Protein AF-I4YBF2-F1 (afdb_monomer_lite)

Secondary structure (DSSP, 8-state):
-------------S-TT--TTTS-TTSHHHHHHHHTT--TTS-SSTTS-S-SSPPPPPP--SSSPTT--GGGSS--THHHHHHHHHHHHHHHS--S---------------------

pLDDT: mean 74.48, std 17.68, range [35.38, 94.19]

InterPro domains:
  IPR000467 G-patch domain [PF01585] (25-69)
  IPR000467 G-patch domain [PS50174] (25-71)
  IPR000467 G-patch domain [SM00443] (23-69)
  IPR050656 PIN2/TERF1-interacting telomerase inhibitor [PTHR23149] (17-92)

Organism: Wallemia mellicola (strain ATCC MYA-4683 / CBS 633.66) (NCBI:txid671144)

Foldseek 3Di:
DDPDDDDDDDDADPCNPPCCVVPDCVDPVNVVCVVVVDDLVFADDPVSPHDSDDDDDDDDPDPDDPPDDPVCPPVCPVPVVVVVVVVVVVVVPDDDDDPDDDDDDPDPDDDDDDDDD

Structure (mmCIF, N/CA/C/O backbone):
data_AF-I4YBF2-F1
#
_entry.id   AF-I4YBF2-F1
#
loop_
_atom_site.group_PDB
_atom_site.id
_atom_site.type_symbol
_atom_site.label_atom_id
_atom_site.label_alt_id
_atom_site.label_comp_id
_atom_site.label_asym_id
_atom_site.label_entity_id
_atom_site.label_seq_id
_atom_site.pdbx_PDB_ins_code
_atom_site.Cartn_x
_atom_site.Cartn_y
_atom_site.Cartn_z
_atom_site.occupancy
_atom_site.B_iso_or_equiv
_atom_site.auth_seq_id
_atom_site.auth_comp_id
_atom_site.auth_asym_id
_atom_site.auth_atom_id
_atom_site.pdbx_PDB_model_num
ATOM 1 N N . MET A 1 1 ? 23.048 -47.745 -2.837 1.00 57.50 1 MET A N 1
ATOM 2 C CA . MET A 1 1 ? 23.604 -46.422 -2.470 1.00 57.50 1 MET A CA 1
ATOM 3 C C . MET A 1 1 ? 22.448 -45.439 -2.382 1.00 57.50 1 MET A C 1
ATOM 5 O O . MET A 1 1 ? 21.794 -45.210 -3.387 1.00 57.50 1 MET A O 1
ATOM 9 N N . GLY A 1 2 ? 22.100 -44.978 -1.178 1.00 66.44 2 GLY A N 1
ATOM 10 C CA . GLY A 1 2 ? 20.912 -44.145 -0.952 1.00 66.44 2 GLY A CA 1
ATOM 11 C C . GLY A 1 2 ? 21.161 -42.674 -1.291 1.00 66.44 2 GLY A C 1
ATOM 12 O O . GLY A 1 2 ? 22.088 -42.075 -0.759 1.00 66.44 2 GLY A O 1
ATOM 13 N N . LEU A 1 3 ? 20.311 -42.090 -2.138 1.00 70.50 3 LEU A N 1
ATOM 14 C CA . LEU A 1 3 ? 20.345 -40.689 -2.596 1.00 70.50 3 LEU A CA 1
ATOM 15 C C . LEU A 1 3 ? 19.815 -39.682 -1.547 1.00 70.50 3 LEU A C 1
ATOM 17 O O . LEU A 1 3 ? 19.239 -38.652 -1.888 1.00 70.50 3 LEU A O 1
ATOM 21 N N . GLY A 1 4 ? 19.958 -39.980 -0.256 1.00 73.44 4 GLY A N 1
ATOM 22 C CA . GLY A 1 4 ? 19.509 -39.100 0.822 1.00 73.44 4 GLY A CA 1
ATOM 23 C C . GLY A 1 4 ? 20.627 -38.157 1.254 1.00 73.44 4 GLY A C 1
ATOM 24 O O . GLY A 1 4 ? 21.485 -38.556 2.038 1.00 73.44 4 GLY A O 1
ATOM 25 N N . GLY A 1 5 ? 20.629 -36.920 0.754 1.00 78.69 5 GLY A N 1
ATOM 26 C CA . GLY A 1 5 ? 21.558 -35.875 1.201 1.00 78.69 5 GLY A CA 1
ATOM 27 C C . GLY A 1 5 ? 21.454 -35.578 2.707 1.00 78.69 5 GLY A C 1
ATOM 28 O O . GLY A 1 5 ? 20.456 -35.898 3.360 1.00 78.69 5 GLY A O 1
ATOM 29 N N . ARG A 1 6 ? 22.499 -34.960 3.278 1.00 77.88 6 ARG A N 1
ATOM 30 C CA . ARG A 1 6 ? 22.541 -34.598 4.707 1.00 77.88 6 ARG A CA 1
ATOM 31 C C . ARG A 1 6 ? 21.415 -33.611 5.032 1.00 77.88 6 ARG A C 1
ATOM 33 O O . ARG A 1 6 ? 21.280 -32.578 4.387 1.00 77.88 6 ARG A O 1
ATOM 40 N N . ARG A 1 7 ? 20.613 -33.924 6.053 1.00 78.12 7 ARG A N 1
ATOM 41 C CA . ARG A 1 7 ? 19.572 -33.024 6.568 1.00 78.12 7 ARG A CA 1
ATOM 42 C C . ARG A 1 7 ? 20.232 -31.914 7.383 1.00 78.12 7 ARG A C 1
ATOM 44 O O . ARG A 1 7 ? 20.661 -32.162 8.508 1.00 78.12 7 ARG A O 1
ATOM 51 N N . GLU A 1 8 ? 20.296 -30.706 6.838 1.00 81.06 8 GLU A N 1
ATOM 52 C CA . GLU A 1 8 ? 20.722 -29.527 7.592 1.00 81.06 8 GLU A CA 1
ATOM 53 C C . GLU A 1 8 ? 19.538 -28.902 8.331 1.00 81.06 8 GLU A C 1
ATOM 55 O O . GLU A 1 8 ? 18.496 -28.597 7.749 1.00 81.06 8 GLU A O 1
ATOM 60 N N . LYS A 1 9 ? 19.692 -28.716 9.643 1.00 80.75 9 LYS A N 1
ATOM 61 C CA . LYS A 1 9 ? 18.703 -28.020 10.466 1.00 80.75 9 LYS A CA 1
ATOM 62 C C . LYS A 1 9 ? 18.988 -26.524 10.395 1.00 80.75 9 LYS A C 1
ATOM 64 O O . LYS A 1 9 ? 19.929 -26.046 11.021 1.00 80.75 9 LYS A O 1
ATOM 69 N N . GLN A 1 10 ? 18.171 -25.785 9.654 1.00 81.56 10 GLN A N 1
ATOM 70 C CA . GLN A 1 10 ? 18.234 -24.326 9.652 1.00 81.56 10 GLN A CA 1
ATOM 71 C C . GLN A 1 10 ? 17.490 -23.785 10.876 1.00 81.56 10 GLN A C 1
ATOM 73 O O . GLN A 1 10 ? 16.305 -24.062 11.066 1.00 81.56 10 GLN A O 1
ATOM 78 N N . LYS A 1 11 ? 18.182 -23.019 11.727 1.00 82.25 11 LYS A N 1
ATOM 79 C CA . LYS A 1 11 ? 17.547 -22.303 12.837 1.00 82.25 11 LYS A CA 1
ATOM 80 C C . LYS A 1 11 ? 16.965 -21.000 12.297 1.00 82.25 11 LYS A C 1
ATOM 82 O O . LYS A 1 11 ? 17.701 -20.043 12.064 1.00 82.25 11 LYS A O 1
ATOM 87 N N . LEU A 1 12 ? 15.653 -20.972 12.083 1.00 83.44 12 LEU A N 1
ATOM 88 C CA . LEU A 1 12 ? 14.960 -19.725 11.779 1.00 83.44 12 LEU A CA 1
ATOM 89 C C . LEU A 1 12 ? 14.919 -18.847 13.039 1.00 83.44 12 LEU A C 1
ATOM 91 O O . LEU A 1 12 ? 14.792 -19.351 14.156 1.00 83.44 12 LEU A O 1
ATOM 95 N N . ARG A 1 13 ? 15.070 -17.533 12.853 1.00 81.38 13 ARG A N 1
ATOM 96 C CA . ARG A 1 13 ? 14.838 -16.544 13.916 1.00 81.38 13 ARG A CA 1
ATOM 97 C C . ARG A 1 13 ? 13.349 -16.520 14.278 1.00 81.38 13 ARG A C 1
ATOM 99 O O . ARG A 1 13 ? 12.527 -16.939 13.469 1.00 81.38 13 ARG A O 1
ATOM 106 N N . GLU A 1 14 ? 13.021 -16.009 15.464 1.00 83.81 14 GLU A N 1
ATOM 107 C CA . GLU A 1 14 ? 11.639 -15.917 15.975 1.00 83.81 14 GLU A CA 1
ATOM 108 C C . GLU A 1 14 ? 10.694 -15.182 15.015 1.00 83.81 14 GLU A C 1
ATOM 110 O O . GLU A 1 14 ? 9.535 -15.562 14.880 1.00 83.81 14 GLU A O 1
ATOM 115 N N . ASP A 1 15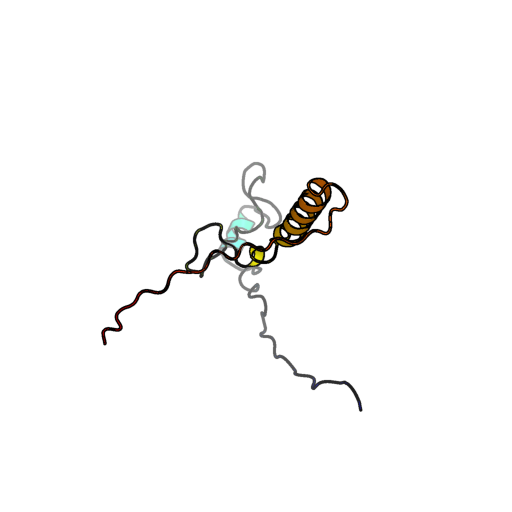 ? 11.211 -14.197 14.277 1.00 87.44 15 ASP A N 1
ATOM 116 C CA . ASP A 1 15 ? 10.486 -13.531 13.200 1.00 87.44 15 ASP A CA 1
ATOM 117 C C . ASP A 1 15 ? 11.270 -13.591 11.876 1.00 87.44 15 ASP A C 1
ATOM 119 O O . ASP A 1 15 ? 12.059 -12.694 11.561 1.00 87.44 15 ASP A O 1
ATOM 123 N N . PRO A 1 16 ? 11.079 -14.647 11.068 1.00 85.31 16 PRO A N 1
ATOM 124 C CA . PRO A 1 16 ? 11.803 -14.819 9.812 1.00 85.31 16 PRO A CA 1
ATOM 125 C C . PRO A 1 16 ? 11.341 -13.856 8.707 1.00 85.31 16 PRO A C 1
ATOM 127 O O . PRO A 1 16 ? 12.021 -13.733 7.691 1.00 85.31 16 PRO A O 1
ATOM 130 N N . ARG A 1 17 ? 10.190 -13.186 8.869 1.00 85.44 17 ARG A N 1
ATOM 131 C CA . ARG A 1 17 ? 9.635 -12.241 7.881 1.00 85.44 17 ARG A CA 1
ATOM 132 C C . ARG A 1 17 ? 9.650 -10.789 8.360 1.00 85.44 17 ARG A C 1
ATOM 134 O O . ARG A 1 17 ? 9.177 -9.927 7.623 1.00 85.44 17 ARG A O 1
ATOM 141 N N . ASN A 1 18 ? 10.183 -10.529 9.553 1.00 84.69 18 ASN A N 1
ATOM 142 C CA . ASN A 1 18 ? 10.185 -9.221 10.200 1.00 84.69 18 ASN A CA 1
ATOM 143 C C . ASN A 1 18 ? 8.797 -8.543 10.154 1.00 84.69 18 ASN A C 1
ATOM 145 O O . ASN A 1 18 ? 8.675 -7.412 9.683 1.00 84.69 18 ASN A O 1
ATOM 149 N N . ARG A 1 19 ? 7.735 -9.257 10.550 1.00 86.69 19 ARG A N 1
ATOM 150 C CA . ARG A 1 19 ? 6.349 -8.748 10.571 1.00 86.69 19 ARG A CA 1
ATOM 151 C C . ARG A 1 19 ? 5.860 -8.355 11.957 1.00 86.69 19 ARG A C 1
ATOM 153 O O . ARG A 1 19 ? 4.865 -7.648 12.045 1.00 86.69 19 ARG A O 1
ATOM 160 N N . GLN A 1 20 ? 6.561 -8.739 13.022 1.00 85.81 20 GLN A N 1
ATOM 161 C CA . GLN A 1 20 ? 6.154 -8.461 14.402 1.00 85.81 20 GLN A CA 1
ATOM 162 C C . GLN A 1 20 ? 5.917 -6.968 14.645 1.00 85.81 20 GLN A C 1
ATOM 164 O O . GLN A 1 20 ? 4.961 -6.595 15.308 1.00 85.81 20 GLN A O 1
ATOM 169 N N . TRP A 1 21 ? 6.739 -6.088 14.068 1.00 82.81 21 TRP A N 1
ATOM 170 C CA . TRP A 1 21 ? 6.528 -4.645 14.191 1.00 82.81 21 TRP A CA 1
ATOM 171 C C . TRP A 1 21 ? 5.376 -4.121 13.321 1.00 82.81 21 TRP A C 1
ATOM 173 O O . TRP A 1 21 ? 4.787 -3.105 13.674 1.00 82.81 21 TRP A O 1
ATOM 183 N N . ALA A 1 22 ? 5.075 -4.761 12.190 1.00 82.44 22 ALA A N 1
ATOM 184 C CA . ALA A 1 22 ? 4.043 -4.310 11.259 1.00 82.44 22 ALA A CA 1
ATOM 185 C C . ALA A 1 22 ? 2.640 -4.760 11.698 1.00 82.44 22 ALA A C 1
ATOM 187 O O . ALA A 1 22 ? 1.686 -4.005 11.544 1.00 82.44 22 ALA A O 1
ATOM 188 N N . ASP A 1 23 ? 2.539 -5.958 12.277 1.00 85.62 23 ASP A N 1
ATOM 189 C CA . ASP A 1 23 ? 1.279 -6.586 12.692 1.00 85.62 23 ASP A CA 1
ATOM 190 C C . ASP A 1 23 ? 0.904 -6.250 14.162 1.00 85.62 23 ASP A C 1
ATOM 192 O O . ASP A 1 23 ? -0.114 -6.709 14.679 1.00 85.62 23 ASP A O 1
ATOM 196 N N . ASP A 1 24 ? 1.718 -5.449 14.860 1.00 87.69 24 ASP A N 1
ATOM 197 C CA . ASP A 1 24 ? 1.516 -5.094 16.271 1.00 87.69 24 ASP A CA 1
ATOM 198 C C . ASP A 1 24 ? 0.439 -4.008 16.454 1.00 87.69 24 ASP A C 1
ATOM 200 O O . ASP A 1 24 ? 0.655 -2.815 16.215 1.00 87.69 24 ASP A O 1
ATOM 204 N N . THR A 1 25 ? -0.722 -4.438 16.952 1.00 87.44 25 THR A N 1
ATOM 205 C CA . THR A 1 25 ? -1.894 -3.603 17.258 1.00 87.44 25 THR A CA 1
ATOM 206 C C . THR A 1 25 ? -1.790 -2.864 18.598 1.00 87.44 25 THR A C 1
ATOM 208 O O . THR A 1 25 ? -2.622 -2.015 18.916 1.00 87.44 25 THR A O 1
ATOM 211 N N . ASN A 1 26 ? -0.765 -3.131 19.412 1.00 89.75 26 ASN A N 1
ATOM 212 C CA . ASN A 1 26 ? -0.603 -2.484 20.714 1.00 89.75 26 ASN A CA 1
ATOM 213 C C . ASN A 1 26 ? 0.113 -1.132 20.658 1.00 89.75 26 ASN A C 1
ATOM 215 O O . ASN A 1 26 ? 0.183 -0.442 21.685 1.00 89.75 26 ASN A O 1
ATOM 219 N N . LYS A 1 27 ? 0.603 -0.729 19.482 1.00 90.88 27 LYS A N 1
ATOM 220 C CA . LYS A 1 27 ? 1.290 0.549 19.276 1.00 90.88 27 LYS A CA 1
ATOM 221 C C . LYS A 1 27 ? 0.369 1.740 19.517 1.00 90.88 27 LYS A C 1
ATOM 223 O O . LYS A 1 27 ? -0.825 1.707 19.225 1.00 90.88 27 LYS A O 1
ATOM 228 N N . PHE A 1 28 ? 0.968 2.837 19.973 1.00 92.44 28 PHE A N 1
ATOM 229 C CA . PHE A 1 28 ? 0.274 4.099 20.228 1.00 92.44 28 PHE A CA 1
ATOM 230 C C . PHE A 1 28 ? -0.561 4.574 19.028 1.00 92.44 28 PHE A C 1
ATOM 232 O O . PHE A 1 28 ? -1.746 4.851 19.182 1.00 92.44 28 PHE A O 1
ATOM 239 N N . GLY A 1 29 ? 0.026 4.600 17.825 1.00 90.81 29 GLY A N 1
ATOM 240 C CA . GLY A 1 29 ? -0.674 5.050 16.618 1.00 90.81 29 GLY A CA 1
ATOM 241 C C . GLY A 1 29 ? -1.882 4.182 16.257 1.00 90.81 29 GLY A C 1
ATOM 242 O O . GLY A 1 29 ? -2.928 4.717 15.898 1.00 90.81 29 GLY A O 1
ATOM 243 N N . PHE A 1 30 ? -1.773 2.859 16.425 1.00 91.94 30 PHE A N 1
ATOM 244 C CA . PHE A 1 30 ? -2.888 1.940 16.190 1.00 91.94 30 PHE A CA 1
ATOM 245 C C . PHE A 1 30 ? -4.030 2.198 17.178 1.00 91.94 30 PHE A C 1
ATOM 247 O O . PHE A 1 30 ? -5.173 2.374 16.767 1.00 91.94 30 PHE A O 1
ATOM 254 N N . LYS A 1 31 ? -3.714 2.301 18.476 1.00 93.62 31 LYS A N 1
ATOM 255 C CA . LYS A 1 31 ? -4.699 2.588 19.531 1.00 93.62 31 LYS A CA 1
ATOM 256 C C . LYS A 1 31 ? -5.385 3.937 19.338 1.00 93.62 31 LYS A C 1
ATOM 258 O O . LYS A 1 31 ? -6.593 4.028 19.521 1.00 93.62 31 LYS A O 1
ATOM 263 N N . MET A 1 32 ? -4.629 4.959 18.945 1.00 94.19 32 MET A N 1
ATOM 264 C CA . MET A 1 32 ? -5.160 6.294 18.675 1.00 94.19 32 MET A CA 1
ATOM 265 C C . MET A 1 32 ? -6.099 6.306 17.465 1.00 94.19 32 MET A C 1
ATOM 267 O O . MET A 1 32 ? -7.140 6.945 17.508 1.00 94.19 32 MET A O 1
ATOM 271 N N . LEU A 1 33 ? -5.766 5.607 16.379 1.00 91.88 33 LEU A N 1
ATOM 272 C CA . LEU A 1 33 ? -6.672 5.528 15.233 1.00 91.88 33 LEU A CA 1
ATOM 273 C C . LEU A 1 33 ? -7.924 4.707 15.575 1.00 91.88 33 LEU A C 1
ATOM 275 O O . LEU A 1 33 ? -9.039 5.126 15.265 1.00 91.88 33 LEU A O 1
ATOM 279 N N . ALA A 1 34 ? -7.754 3.582 16.273 1.00 91.81 34 ALA A N 1
ATOM 280 C CA . ALA A 1 34 ? -8.865 2.755 16.730 1.00 91.81 34 ALA A CA 1
ATOM 281 C C . ALA A 1 34 ? -9.819 3.522 17.663 1.00 91.81 34 ALA A C 1
ATOM 283 O O . ALA A 1 34 ? -11.035 3.388 17.535 1.00 91.81 34 ALA A O 1
ATOM 284 N N . SER A 1 35 ? -9.302 4.379 18.554 1.00 93.00 35 SER A N 1
ATOM 285 C CA . SER A 1 35 ? -10.144 5.205 19.433 1.00 93.00 35 SER A CA 1
ATOM 286 C C . SER A 1 35 ? -10.963 6.254 18.678 1.00 93.00 35 SER A C 1
ATOM 288 O O . SER A 1 35 ? -12.021 6.652 19.155 1.00 93.00 35 SER A O 1
ATOM 290 N N . GLN A 1 36 ? -10.518 6.661 17.487 1.00 90.94 36 GLN A N 1
ATOM 291 C CA . GLN A 1 36 ? -11.258 7.547 16.581 1.00 90.94 36 GLN A CA 1
ATOM 292 C C . GLN A 1 36 ? -12.228 6.785 15.657 1.00 90.94 36 GLN A C 1
ATOM 294 O O . GLN A 1 36 ? -12.791 7.365 14.731 1.00 90.94 36 GLN A O 1
ATOM 299 N N . GLY A 1 37 ? -12.430 5.482 15.886 1.00 89.62 37 GLY A N 1
ATOM 300 C CA . GLY A 1 37 ? -13.360 4.647 15.121 1.00 89.62 37 GLY A CA 1
ATOM 301 C C . GLY A 1 37 ? -12.800 4.111 13.801 1.00 89.62 37 GLY A C 1
ATOM 302 O O . GLY A 1 37 ? -13.557 3.577 12.988 1.00 89.62 37 GLY A O 1
ATOM 303 N N . TRP A 1 38 ? -11.491 4.234 13.564 1.00 91.19 38 TRP A N 1
ATOM 304 C CA . TRP A 1 38 ? -10.847 3.603 12.414 1.00 91.19 38 TRP A CA 1
ATOM 305 C C . TRP A 1 38 ? -10.653 2.097 12.639 1.00 91.19 38 TRP A C 1
ATOM 307 O O . TRP A 1 38 ? -10.320 1.655 13.737 1.00 91.19 38 TRP A O 1
ATOM 317 N N . ASN A 1 39 ? -10.837 1.308 11.579 1.00 87.88 39 ASN A N 1
ATOM 318 C CA . ASN A 1 39 ? -10.666 -0.142 11.582 1.00 87.88 39 ASN A CA 1
ATOM 319 C C . ASN A 1 39 ? -9.573 -0.517 10.562 1.00 87.88 39 ASN A C 1
ATOM 321 O O . ASN A 1 39 ? -9.665 -0.043 9.429 1.00 87.88 39 ASN A O 1
ATOM 325 N N . PRO A 1 40 ? -8.573 -1.352 10.912 1.00 85.56 40 PRO A N 1
ATOM 326 C CA . PRO A 1 40 ? -7.500 -1.753 9.998 1.00 85.56 40 PRO A CA 1
ATOM 327 C C . PRO A 1 40 ? -7.976 -2.387 8.688 1.00 85.56 40 PRO A C 1
ATOM 329 O O . PRO A 1 40 ? -7.312 -2.220 7.674 1.00 85.56 40 PRO A O 1
ATOM 332 N N . GLU A 1 41 ? -9.129 -3.058 8.673 1.00 86.50 41 GLU A N 1
ATOM 333 C CA . GLU A 1 41 ? -9.683 -3.673 7.454 1.00 86.50 41 GLU A CA 1
ATOM 334 C C . GLU A 1 41 ? -10.271 -2.643 6.472 1.00 86.50 41 GLU A C 1
ATOM 336 O O . GLU A 1 41 ? -10.680 -2.981 5.360 1.00 86.50 41 GLU A O 1
ATOM 341 N N . VAL A 1 42 ? -10.360 -1.376 6.886 1.00 88.44 42 VAL A N 1
ATOM 342 C CA . VAL A 1 42 ? -11.061 -0.322 6.162 1.00 88.44 42 VAL A CA 1
ATOM 343 C C . VAL A 1 42 ? -10.113 0.830 5.839 1.00 88.44 42 VAL A C 1
ATOM 345 O O . VAL A 1 42 ? -9.407 1.366 6.696 1.00 88.44 42 VAL A O 1
ATOM 348 N N . GLY A 1 43 ? -10.144 1.249 4.575 1.00 88.50 43 GLY A N 1
ATOM 349 C CA . GLY A 1 43 ? -9.417 2.415 4.093 1.00 88.50 43 GLY A CA 1
ATOM 350 C C . GLY A 1 43 ? -9.786 3.699 4.836 1.00 88.50 43 GLY A C 1
ATOM 351 O O . GLY A 1 43 ? -10.928 3.900 5.246 1.00 88.50 43 GLY A O 1
ATOM 352 N N . LEU A 1 44 ? -8.821 4.604 4.989 1.00 89.50 44 LEU A N 1
ATOM 353 C CA . LEU A 1 44 ? -9.061 5.932 5.561 1.00 89.50 44 LEU A CA 1
ATOM 354 C C . LEU A 1 44 ? -9.836 6.846 4.588 1.00 89.50 44 LEU A C 1
ATOM 356 O O . LEU A 1 44 ? -9.857 6.627 3.377 1.00 89.50 44 LEU A O 1
ATOM 360 N N . GLY A 1 45 ? -10.449 7.906 5.119 1.00 89.00 45 GLY A N 1
ATOM 361 C CA . GLY A 1 45 ? -11.196 8.916 4.355 1.00 89.00 45 GLY A CA 1
ATOM 362 C C . GLY A 1 45 ? -12.718 8.778 4.468 1.00 89.00 45 GLY A C 1
ATOM 363 O O . GLY A 1 45 ? -13.231 7.738 4.869 1.00 89.00 45 GLY A O 1
ATOM 364 N N . ALA A 1 46 ? -13.453 9.834 4.100 1.00 86.81 46 ALA A N 1
ATOM 365 C CA . ALA A 1 46 ? -14.907 9.924 4.302 1.00 86.81 46 ALA A CA 1
ATOM 366 C C . ALA A 1 46 ? -15.695 8.779 3.638 1.00 86.81 46 ALA A C 1
ATOM 368 O O . ALA A 1 46 ? -16.633 8.245 4.221 1.00 86.81 46 ALA A O 1
ATOM 369 N N . ALA A 1 47 ? -15.271 8.371 2.439 1.00 88.19 47 ALA A N 1
ATOM 370 C CA . ALA A 1 47 ? -15.850 7.255 1.694 1.00 88.19 47 ALA A CA 1
ATOM 371 C C . ALA A 1 47 ? -15.044 5.948 1.826 1.00 88.19 47 ALA A C 1
ATOM 373 O O . ALA A 1 47 ? -15.251 5.029 1.042 1.00 88.19 47 ALA A O 1
ATOM 374 N N . LYS A 1 48 ? -14.104 5.861 2.781 1.00 87.31 48 LYS A N 1
ATOM 375 C CA . LYS A 1 48 ? -13.213 4.699 2.972 1.00 87.31 48 LYS A CA 1
ATOM 376 C C . LYS A 1 48 ? -12.334 4.371 1.749 1.00 87.31 48 LYS A C 1
ATOM 378 O O . LYS A 1 48 ? -11.975 3.221 1.523 1.00 87.31 48 LYS A O 1
ATOM 383 N N . GLN A 1 49 ? -11.987 5.393 0.963 1.00 90.00 49 GLN A N 1
ATOM 384 C CA . GLN A 1 49 ? -11.270 5.269 -0.316 1.00 90.00 49 GLN A CA 1
ATOM 385 C C . GLN A 1 49 ? -9.755 5.027 -0.166 1.00 90.00 49 GLN A C 1
ATOM 387 O O . GLN A 1 49 ? -9.076 4.688 -1.136 1.00 90.00 49 GLN A O 1
ATOM 392 N N . GLY A 1 50 ? -9.192 5.250 1.022 1.00 89.12 50 GLY A N 1
ATOM 393 C CA . GLY A 1 50 ? -7.767 5.076 1.280 1.00 89.12 50 GLY A CA 1
ATOM 394 C C . GLY A 1 50 ? -7.308 3.628 1.103 1.00 89.12 50 GLY A C 1
ATOM 395 O O . GLY A 1 50 ? -8.062 2.685 1.321 1.00 89.12 50 GLY A O 1
ATOM 396 N N . ASN A 1 51 ? -6.043 3.439 0.733 1.00 88.12 51 ASN A N 1
ATOM 397 C CA . ASN A 1 51 ? -5.468 2.101 0.654 1.00 88.12 51 ASN A CA 1
ATOM 398 C C . ASN A 1 51 ? -5.307 1.510 2.064 1.00 88.12 51 ASN A C 1
ATOM 400 O O . ASN A 1 51 ? -4.808 2.180 2.966 1.00 88.12 51 ASN A O 1
ATOM 404 N N . VAL A 1 52 ? -5.709 0.251 2.228 1.00 89.81 52 VAL A N 1
ATOM 405 C CA . VAL A 1 52 ? -5.540 -0.521 3.468 1.00 89.81 52 VAL A CA 1
ATOM 406 C C . VAL A 1 52 ? -4.080 -0.937 3.661 1.00 89.81 52 VAL A C 1
ATOM 408 O O . VAL A 1 52 ? -3.573 -1.001 4.778 1.00 89.81 52 VAL A O 1
ATOM 411 N N . ASN A 1 53 ? -3.378 -1.197 2.558 1.00 87.31 53 ASN A N 1
ATOM 412 C CA . ASN A 1 53 ? -2.006 -1.677 2.589 1.00 87.31 53 ASN A CA 1
ATOM 413 C C . ASN A 1 53 ? -0.998 -0.527 2.510 1.00 87.31 53 ASN A C 1
ATOM 415 O O . ASN A 1 53 ? -1.218 0.478 1.830 1.00 87.31 53 ASN A O 1
ATOM 419 N N . ASN A 1 54 ? 0.160 -0.720 3.145 1.00 85.50 54 ASN A N 1
ATOM 420 C CA . ASN A 1 54 ? 1.287 0.194 2.994 1.00 85.50 54 ASN A CA 1
ATOM 421 C C . ASN A 1 54 ? 1.819 0.214 1.550 1.00 85.50 54 ASN A C 1
ATOM 423 O O . ASN A 1 54 ? 1.759 -0.776 0.816 1.00 85.50 54 ASN A O 1
ATOM 427 N N . ILE A 1 55 ? 2.365 1.364 1.154 1.00 89.75 55 ILE A N 1
ATOM 428 C CA . ILE A 1 55 ? 3.054 1.517 -0.126 1.00 89.75 55 ILE A CA 1
ATOM 429 C C . ILE A 1 55 ? 4.439 0.887 0.010 1.00 89.75 55 ILE A C 1
ATOM 431 O O . ILE A 1 55 ? 5.218 1.261 0.887 1.00 89.75 55 ILE A O 1
ATOM 435 N N . LYS A 1 56 ? 4.755 -0.054 -0.881 1.00 88.06 56 LYS A N 1
ATOM 436 C CA . LYS A 1 56 ? 6.078 -0.677 -0.958 1.00 88.06 56 LYS A CA 1
ATOM 437 C C . LYS A 1 56 ? 6.925 0.055 -1.987 1.00 88.06 56 LYS A C 1
ATOM 439 O O . LYS A 1 56 ? 6.519 0.181 -3.139 1.00 88.06 56 LYS A O 1
ATOM 444 N N . SER A 1 57 ? 8.108 0.499 -1.583 1.00 86.56 57 SER A N 1
ATOM 445 C CA . SER A 1 57 ? 9.109 1.040 -2.495 1.00 86.56 57 SER A CA 1
ATOM 446 C C . SER A 1 57 ? 10.034 -0.074 -2.983 1.00 86.56 57 SER A C 1
ATOM 448 O O . SER A 1 57 ? 10.522 -0.897 -2.208 1.00 86.56 57 SER A O 1
ATOM 450 N N . SER A 1 58 ? 10.281 -0.112 -4.289 1.00 83.94 58 SER A N 1
ATOM 451 C CA . SER A 1 58 ? 11.362 -0.913 -4.857 1.00 83.94 58 SER A CA 1
ATOM 452 C C . SER A 1 58 ? 12.650 -0.104 -4.784 1.00 83.94 58 SER A C 1
ATOM 454 O O . SER A 1 58 ? 12.730 0.968 -5.386 1.00 83.94 58 SER A O 1
ATOM 456 N N . TYR A 1 59 ? 13.654 -0.604 -4.067 1.00 84.81 59 TYR A N 1
ATOM 457 C CA . TYR A 1 59 ? 14.974 0.010 -4.082 1.00 84.81 59 TYR A CA 1
ATOM 458 C C . TYR A 1 59 ? 15.816 -0.582 -5.207 1.00 84.81 59 TYR A C 1
ATOM 460 O O . TYR A 1 59 ? 15.838 -1.797 -5.410 1.00 84.81 59 TYR A O 1
ATOM 468 N N . LYS A 1 60 ? 16.503 0.296 -5.930 1.00 85.38 60 LYS A N 1
ATOM 469 C CA . LYS A 1 60 ? 17.401 -0.068 -7.014 1.00 85.38 60 LYS A CA 1
ATOM 470 C C . LYS A 1 60 ? 18.839 0.060 -6.518 1.00 85.38 60 LYS A C 1
ATOM 472 O O . LYS A 1 60 ? 19.262 1.156 -6.172 1.00 85.38 60 LYS A O 1
ATOM 477 N N . PHE A 1 61 ? 19.559 -1.056 -6.442 1.00 83.81 61 PHE A N 1
ATOM 478 C CA . PHE A 1 61 ? 20.947 -1.093 -5.952 1.00 83.81 61 PHE A CA 1
ATOM 479 C C . PHE A 1 61 ? 21.983 -1.131 -7.083 1.00 83.81 61 PHE A C 1
ATOM 481 O O . PHE A 1 61 ? 23.182 -1.020 -6.848 1.00 83.81 61 PHE A O 1
ATOM 48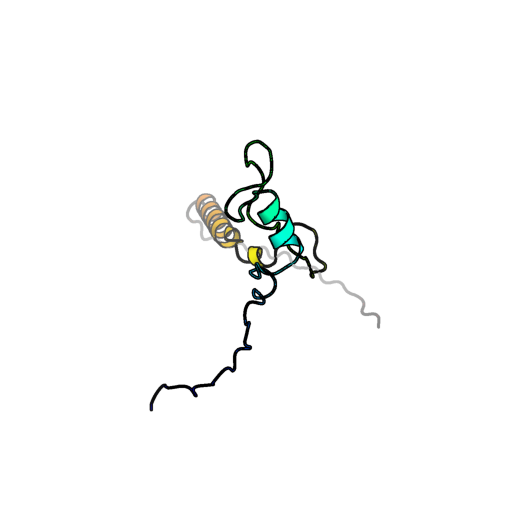8 N N . ASP A 1 62 ? 21.527 -1.326 -8.311 1.00 83.00 62 ASP A N 1
ATOM 489 C CA . ASP A 1 62 ? 22.328 -1.485 -9.510 1.00 83.00 62 ASP A CA 1
ATOM 490 C C . ASP A 1 62 ? 22.608 -0.142 -10.194 1.00 83.00 62 ASP A C 1
ATOM 492 O O . ASP A 1 62 ? 21.781 0.769 -10.220 1.00 83.00 62 ASP A O 1
ATOM 496 N N . THR A 1 63 ? 23.789 -0.040 -10.804 1.00 86.50 63 THR A N 1
ATOM 497 C CA . THR A 1 63 ? 24.277 1.162 -11.503 1.00 86.50 63 THR A CA 1
ATOM 498 C C . THR A 1 63 ? 23.664 1.359 -12.893 1.00 86.50 63 THR A C 1
ATOM 500 O O . THR A 1 63 ? 24.045 2.274 -13.619 1.00 86.50 63 THR A O 1
ATOM 503 N N . MET A 1 64 ? 22.729 0.497 -13.303 1.00 81.94 64 MET A N 1
ATOM 504 C CA . MET A 1 64 ? 22.114 0.549 -14.629 1.00 81.94 64 MET A CA 1
ATOM 505 C C . MET A 1 64 ? 21.128 1.723 -14.765 1.00 81.94 64 MET A C 1
ATOM 507 O O . MET A 1 64 ? 20.674 2.304 -13.778 1.00 81.94 64 MET A O 1
ATOM 511 N N . GLY A 1 65 ? 20.717 2.043 -15.995 1.00 82.25 65 GLY A N 1
ATOM 512 C CA . GLY A 1 65 ? 19.655 3.024 -16.258 1.00 82.25 65 GLY A CA 1
ATOM 513 C C . GLY A 1 65 ? 18.278 2.568 -15.756 1.00 82.25 65 GLY A C 1
ATOM 514 O O . GLY A 1 65 ? 18.016 1.370 -15.617 1.00 82.25 65 GLY A O 1
ATOM 515 N N . ILE A 1 66 ? 17.388 3.510 -15.434 1.00 82.19 66 ILE A N 1
ATOM 516 C CA . ILE A 1 66 ? 15.994 3.218 -15.049 1.00 82.19 66 ILE A CA 1
ATOM 517 C C . ILE A 1 66 ? 15.313 2.446 -16.193 1.00 82.19 66 ILE A C 1
ATOM 519 O O . ILE A 1 66 ? 15.443 2.823 -17.352 1.00 82.19 66 ILE A O 1
ATOM 523 N N . GLY A 1 67 ? 14.626 1.345 -15.874 1.00 77.12 67 GLY A N 1
ATOM 524 C CA . GLY A 1 67 ? 13.980 0.475 -16.868 1.00 77.12 67 GLY A CA 1
ATOM 525 C C . GLY A 1 67 ? 14.857 -0.653 -17.428 1.00 77.12 67 GLY A C 1
ATOM 526 O O . GLY A 1 67 ? 14.334 -1.536 -18.104 1.00 77.12 67 GLY A O 1
ATOM 527 N N . ALA A 1 68 ? 16.157 -0.685 -17.118 1.00 75.56 68 ALA A N 1
ATOM 528 C CA . ALA A 1 68 ? 16.998 -1.839 -17.414 1.00 75.56 68 ALA A CA 1
ATOM 529 C C . ALA A 1 68 ? 16.818 -2.911 -16.326 1.00 75.56 68 ALA A C 1
ATOM 531 O O . ALA A 1 68 ? 17.268 -2.725 -15.199 1.00 75.56 68 ALA A O 1
ATOM 532 N N . ASP A 1 69 ? 16.155 -4.019 -16.664 1.00 72.81 69 ASP A N 1
ATOM 533 C CA . ASP A 1 69 ? 16.000 -5.181 -15.781 1.00 72.81 69 ASP A CA 1
ATOM 534 C C . ASP A 1 69 ? 16.907 -6.320 -16.270 1.00 72.81 69 ASP A C 1
ATOM 536 O O . ASP A 1 69 ? 16.902 -6.670 -17.455 1.00 72.81 69 ASP A O 1
ATOM 540 N N . LEU A 1 70 ? 17.709 -6.904 -15.372 1.00 63.38 70 LEU A N 1
ATOM 541 C CA . LEU A 1 70 ? 18.586 -8.031 -15.709 1.00 63.38 70 LEU A CA 1
ATOM 542 C C . LEU A 1 70 ? 17.779 -9.261 -16.136 1.00 63.38 70 LEU A C 1
ATOM 544 O O . LEU A 1 70 ? 18.256 -10.032 -16.963 1.00 63.38 70 LEU A O 1
ATOM 548 N N . LYS A 1 71 ? 16.549 -9.407 -15.632 1.00 64.44 71 LYS A N 1
ATOM 549 C CA . LYS A 1 71 ? 15.690 -10.566 -15.909 1.00 64.44 71 LYS A CA 1
ATOM 550 C C . LYS A 1 71 ? 15.224 -10.663 -17.360 1.00 64.44 71 LYS A C 1
ATOM 552 O O . LYS A 1 71 ? 14.847 -11.742 -17.788 1.00 64.44 71 LYS A O 1
ATOM 557 N N . LYS A 1 72 ? 15.258 -9.559 -18.114 1.00 61.47 72 LYS A N 1
ATOM 558 C CA . LYS A 1 72 ? 14.800 -9.517 -19.512 1.00 61.47 72 LYS A CA 1
ATOM 559 C C . LYS A 1 72 ? 15.904 -9.741 -20.545 1.00 61.47 72 LYS A C 1
ATOM 561 O O . LYS A 1 72 ? 15.634 -9.631 -21.737 1.00 61.47 72 LYS A O 1
ATOM 566 N N . LYS A 1 73 ? 17.146 -10.013 -20.127 1.00 60.06 73 LYS A N 1
ATOM 567 C CA . LYS A 1 73 ? 18.243 -10.236 -21.083 1.00 60.06 73 LYS A CA 1
ATOM 568 C C . LYS A 1 73 ? 18.084 -11.530 -21.891 1.00 60.06 73 LYS A C 1
ATOM 570 O O . LYS A 1 73 ? 18.497 -11.546 -23.044 1.00 60.06 73 LYS A O 1
ATOM 575 N N . ASP A 1 74 ? 17.436 -12.549 -21.331 1.00 60.56 74 ASP A N 1
ATOM 576 C CA . ASP A 1 74 ? 17.369 -13.882 -21.948 1.00 60.56 74 ASP A CA 1
ATOM 577 C C . ASP A 1 74 ? 16.107 -14.123 -22.804 1.00 60.56 74 ASP A C 1
ATOM 579 O O . ASP A 1 74 ? 16.021 -15.126 -23.505 1.00 60.56 74 ASP A O 1
ATOM 583 N N . ASP A 1 75 ? 15.155 -13.182 -22.829 1.00 63.44 75 ASP A N 1
ATOM 584 C CA . ASP A 1 75 ? 13.895 -13.308 -23.588 1.00 63.44 75 ASP A CA 1
ATOM 585 C C . ASP A 1 75 ? 14.013 -12.894 -25.075 1.00 63.44 75 ASP A C 1
ATOM 587 O O . ASP A 1 75 ? 13.008 -12.819 -25.792 1.00 63.44 75 ASP A O 1
ATOM 591 N N . TRP A 1 76 ? 15.221 -12.624 -25.591 1.00 66.25 76 TRP A N 1
ATOM 592 C CA . TRP A 1 76 ? 15.424 -12.369 -27.024 1.00 66.25 76 TRP A CA 1
ATOM 593 C C . TRP A 1 76 ? 15.322 -13.674 -27.833 1.00 66.25 76 TRP A C 1
ATOM 595 O O . TRP A 1 76 ? 16.309 -14.287 -28.234 1.00 66.25 76 TRP A O 1
ATOM 605 N N . SER A 1 77 ? 14.091 -14.083 -28.127 1.00 62.44 77 SER A N 1
ATOM 606 C CA . SER A 1 77 ? 13.756 -15.210 -29.015 1.00 62.44 77 SER A CA 1
ATOM 607 C C . SER A 1 77 ? 13.904 -14.881 -30.513 1.00 62.44 77 SER A C 1
ATOM 609 O O . SER A 1 77 ? 13.778 -15.758 -31.367 1.00 62.44 77 SER A O 1
ATOM 611 N N . GLY A 1 78 ? 14.225 -13.628 -30.856 1.00 64.19 78 GLY A N 1
ATOM 612 C CA . GLY A 1 78 ? 14.275 -13.141 -32.239 1.00 64.19 78 GLY A CA 1
ATOM 613 C C . GLY A 1 78 ? 15.452 -13.652 -33.078 1.00 64.19 78 GLY A C 1
ATOM 614 O O . GLY A 1 78 ? 15.394 -13.583 -34.302 1.00 64.19 78 GLY A O 1
ATOM 615 N N . GLY A 1 79 ? 16.512 -14.185 -32.459 1.00 71.69 79 GLY A N 1
ATOM 616 C CA . GLY A 1 79 ? 17.699 -14.655 -33.188 1.00 71.69 79 GLY A CA 1
ATOM 617 C C . GLY A 1 79 ? 17.437 -15.880 -34.073 1.00 71.69 79 GLY A C 1
ATOM 618 O O . GLY A 1 79 ? 17.887 -15.925 -35.218 1.00 71.69 79 GLY A O 1
ATOM 619 N N . LEU A 1 80 ? 16.672 -16.854 -33.567 1.00 72.75 80 LEU A N 1
ATOM 620 C CA . LEU A 1 80 ? 16.382 -18.102 -34.285 1.00 72.75 80 LEU A CA 1
ATOM 621 C C . LEU A 1 80 ? 15.367 -17.887 -35.416 1.00 72.75 80 LEU A C 1
ATOM 623 O O . LEU A 1 80 ? 15.583 -18.343 -36.540 1.00 72.75 80 LEU A O 1
ATOM 627 N N . GLU A 1 81 ? 14.300 -17.131 -35.155 1.00 80.06 81 GLU A N 1
ATOM 628 C CA . GLU A 1 81 ? 13.279 -16.830 -36.165 1.00 80.06 81 GLU A CA 1
ATOM 629 C C . GLU A 1 81 ? 13.818 -15.949 -37.298 1.00 80.06 81 GLU A C 1
ATOM 631 O O . GLU A 1 81 ? 13.511 -16.178 -38.470 1.00 80.06 81 GLU A O 1
ATOM 636 N N . PHE A 1 82 ? 14.702 -14.998 -36.986 1.00 84.75 82 PHE A N 1
ATOM 637 C CA . PHE A 1 82 ? 15.369 -14.193 -38.007 1.00 84.75 82 PHE A CA 1
ATOM 638 C C . PHE A 1 82 ? 16.256 -15.050 -38.925 1.00 84.75 82 PHE A C 1
ATOM 640 O O . PHE A 1 82 ? 16.190 -14.918 -40.150 1.00 84.75 82 PHE A O 1
ATOM 647 N N . GLY A 1 83 ? 17.012 -15.999 -38.360 1.00 85.38 83 GLY A N 1
ATOM 648 C CA . GLY A 1 83 ? 17.800 -16.962 -39.136 1.00 85.38 83 GLY A CA 1
ATOM 649 C C . GLY A 1 83 ? 16.941 -17.826 -40.068 1.00 85.38 83 GLY A C 1
ATOM 650 O O . GLY A 1 83 ? 17.284 -18.017 -41.238 1.00 85.38 83 GLY A O 1
ATOM 651 N N . ASN A 1 84 ? 15.777 -18.281 -39.595 1.00 86.38 84 ASN A N 1
ATOM 652 C CA . ASN A 1 84 ? 14.827 -19.060 -40.395 1.00 86.38 84 ASN A CA 1
ATOM 653 C C . ASN A 1 84 ? 14.249 -18.254 -41.569 1.00 86.38 84 ASN A C 1
ATOM 655 O O . ASN A 1 84 ? 14.085 -18.788 -42.672 1.00 86.38 84 ASN A O 1
ATOM 659 N N . ILE A 1 85 ? 13.963 -16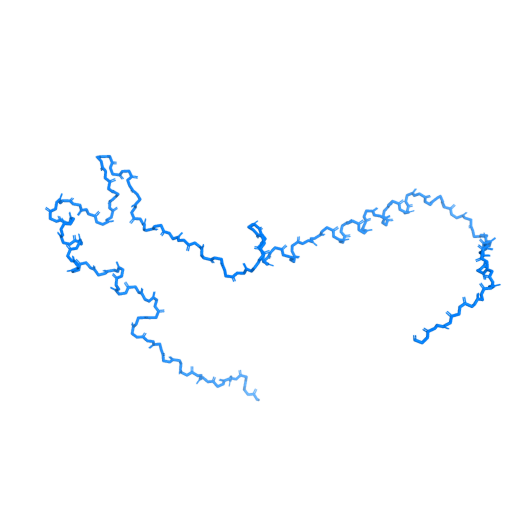.965 -41.364 1.00 89.38 85 ILE A N 1
ATOM 660 C CA . ILE A 1 85 ? 13.489 -16.062 -42.422 1.00 89.38 85 ILE A CA 1
ATOM 661 C C . ILE A 1 85 ? 14.575 -15.863 -43.486 1.00 89.38 85 ILE A C 1
ATOM 663 O O . ILE A 1 85 ? 14.289 -16.012 -44.677 1.00 89.38 85 ILE A O 1
ATOM 667 N N . LEU A 1 86 ? 15.821 -15.609 -43.075 1.00 89.00 86 LEU A N 1
ATOM 668 C CA . LEU A 1 86 ? 16.955 -15.471 -43.996 1.00 89.00 86 LEU A CA 1
ATOM 669 C C . LEU A 1 86 ? 17.194 -16.755 -44.803 1.00 89.00 86 LEU A C 1
ATOM 671 O O . LEU A 1 86 ? 17.351 -16.703 -46.023 1.00 89.00 86 LEU A O 1
ATOM 675 N N . ALA A 1 87 ? 17.137 -17.923 -44.160 1.00 88.50 87 ALA A N 1
ATOM 676 C CA . ALA A 1 87 ? 17.271 -19.208 -44.843 1.00 88.50 87 ALA A CA 1
ATOM 677 C C . ALA A 1 87 ? 16.142 -19.453 -45.862 1.00 88.50 87 ALA A C 1
ATOM 679 O O . ALA A 1 87 ? 16.388 -19.972 -46.952 1.00 88.50 87 ALA A O 1
ATOM 680 N N . LYS A 1 88 ? 14.900 -19.065 -45.542 1.00 88.50 88 LYS A N 1
ATOM 681 C CA . LYS A 1 88 ? 13.759 -19.146 -46.473 1.00 88.50 88 LYS A CA 1
ATOM 682 C C . LYS A 1 88 ? 13.901 -18.178 -47.648 1.00 88.50 88 LYS A C 1
ATOM 684 O O . LYS A 1 88 ? 13.516 -18.539 -48.757 1.00 88.50 88 LYS A O 1
ATOM 689 N N . LEU A 1 89 ? 14.448 -16.984 -47.427 1.00 88.25 89 LEU A N 1
ATOM 690 C CA . LEU A 1 89 ? 14.725 -16.019 -48.493 1.00 88.25 89 LEU A CA 1
ATOM 691 C C . LEU A 1 89 ? 15.817 -16.526 -49.438 1.00 88.25 89 LEU A C 1
ATOM 693 O O . LEU A 1 89 ? 15.601 -16.541 -50.647 1.00 88.25 89 LEU A O 1
ATOM 697 N N . ASN A 1 90 ? 16.922 -17.046 -48.900 1.00 86.88 90 ASN A N 1
ATOM 698 C CA . ASN A 1 90 ? 17.997 -17.620 -49.713 1.00 86.88 90 ASN A CA 1
ATOM 699 C C . ASN A 1 90 ? 17.500 -18.782 -50.588 1.00 86.88 90 ASN A C 1
ATOM 701 O O . ASN A 1 90 ? 17.838 -18.843 -51.762 1.00 86.88 90 ASN A O 1
ATOM 705 N N . LYS A 1 91 ? 16.622 -19.648 -50.064 1.00 82.44 91 LYS A N 1
ATOM 706 C CA . LYS A 1 91 ? 16.015 -20.755 -50.832 1.00 82.44 91 LYS A CA 1
ATOM 707 C C . LYS A 1 91 ? 15.049 -20.300 -51.931 1.00 82.44 91 LYS A C 1
ATOM 709 O O . LYS A 1 91 ? 14.890 -21.003 -52.921 1.00 82.44 91 LYS A O 1
ATOM 714 N N . LYS A 1 92 ? 14.372 -19.160 -51.758 1.00 76.19 92 LYS A N 1
ATOM 715 C CA . LYS A 1 92 ? 13.456 -18.604 -52.772 1.00 76.19 92 LYS A CA 1
ATOM 716 C C . LYS A 1 92 ? 14.189 -17.849 -53.880 1.00 76.19 92 LYS A C 1
ATOM 718 O O . LYS A 1 92 ? 13.673 -17.784 -54.988 1.00 76.19 92 LYS A O 1
ATOM 723 N N . ASN A 1 93 ? 15.367 -17.298 -53.585 1.00 68.62 93 ASN A N 1
ATOM 724 C CA . ASN A 1 93 ? 16.166 -16.531 -54.541 1.00 68.62 93 ASN A CA 1
ATOM 725 C C . ASN A 1 93 ? 17.179 -17.374 -55.334 1.00 68.62 93 ASN A C 1
ATOM 727 O O . ASN A 1 93 ? 17.877 -16.836 -56.188 1.00 68.62 93 ASN A O 1
ATOM 731 N N . THR A 1 94 ? 17.273 -18.679 -55.074 1.00 51.44 94 THR A N 1
ATOM 732 C CA . THR A 1 94 ? 18.072 -19.608 -55.882 1.00 51.44 94 THR A CA 1
ATOM 733 C C . THR A 1 94 ? 17.187 -20.273 -56.941 1.00 51.44 94 THR A C 1
ATOM 735 O O . THR A 1 94 ? 16.438 -21.193 -56.594 1.00 51.44 94 THR A O 1
ATOM 738 N N . PRO A 1 95 ? 17.238 -19.858 -58.222 1.00 48.41 95 PRO A N 1
ATOM 739 C CA . PRO A 1 95 ? 16.689 -20.665 -59.302 1.00 48.41 95 PRO A CA 1
ATOM 740 C C . PRO A 1 95 ? 17.445 -21.998 -59.353 1.00 48.41 95 PRO A C 1
ATOM 742 O O . PRO A 1 95 ? 18.657 -22.060 -59.144 1.00 48.41 95 PRO A O 1
ATOM 745 N N . ALA A 1 96 ? 16.697 -23.076 -59.560 1.00 46.84 96 ALA A N 1
ATOM 746 C CA . ALA A 1 96 ? 17.206 -24.435 -59.574 1.00 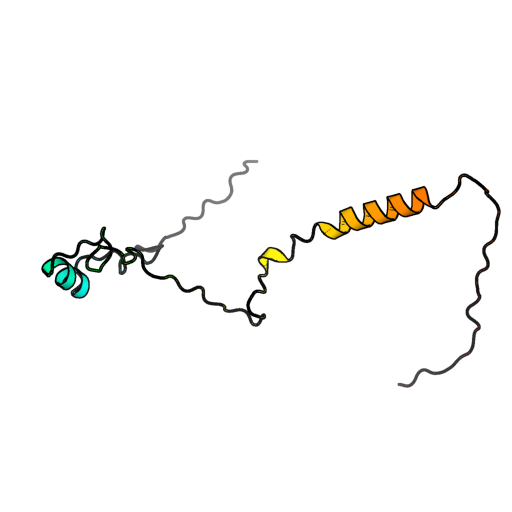46.84 96 ALA A CA 1
ATOM 747 C C . ALA A 1 96 ? 18.368 -24.608 -60.575 1.00 46.84 96 ALA A C 1
ATOM 749 O O . ALA A 1 96 ? 18.219 -24.329 -61.757 1.00 46.84 96 ALA A O 1
ATOM 750 N N . ALA A 1 97 ? 19.485 -25.120 -60.052 1.00 45.03 97 ALA A N 1
ATOM 751 C CA . ALA A 1 97 ? 20.553 -25.854 -60.733 1.00 45.03 97 ALA A CA 1
ATOM 752 C C . ALA A 1 97 ? 21.215 -25.229 -61.983 1.00 45.03 97 ALA A C 1
ATOM 754 O O . ALA A 1 97 ? 20.811 -25.487 -63.111 1.00 45.03 97 ALA A O 1
ATOM 755 N N . THR A 1 98 ? 22.396 -24.638 -61.767 1.00 35.38 98 THR A N 1
ATOM 756 C CA . THR A 1 98 ? 23.549 -24.825 -62.667 1.00 35.38 98 THR A CA 1
ATOM 757 C C . THR A 1 98 ? 24.778 -25.169 -61.814 1.00 35.38 98 THR A C 1
ATOM 759 O O . THR A 1 98 ? 25.251 -24.307 -61.071 1.00 35.38 98 THR A O 1
ATOM 762 N N . PRO A 1 99 ? 25.322 -26.401 -61.865 1.00 49.69 99 PRO A N 1
ATOM 763 C CA . PRO A 1 99 ? 26.631 -26.702 -61.308 1.00 49.69 99 PRO A CA 1
ATOM 764 C C . PRO A 1 99 ? 27.678 -26.285 -62.344 1.00 49.69 99 PRO A C 1
ATOM 766 O O . PRO A 1 99 ? 27.995 -27.035 -63.260 1.00 49.69 99 PRO A O 1
ATOM 769 N N . ALA A 1 100 ? 28.197 -25.066 -62.237 1.00 36.44 100 ALA A N 1
ATOM 770 C CA . ALA A 1 100 ? 29.339 -24.640 -63.035 1.00 36.44 100 ALA A CA 1
ATOM 771 C C . ALA A 1 100 ? 30.184 -23.646 -62.240 1.00 36.44 100 ALA A C 1
ATOM 773 O O . ALA A 1 100 ? 29.850 -22.475 -62.106 1.00 36.44 100 ALA A O 1
A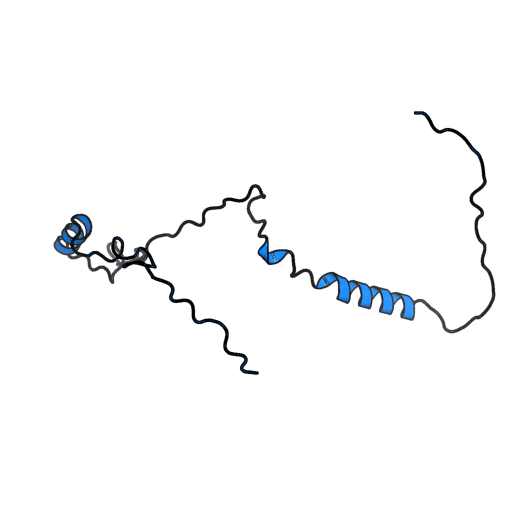TOM 774 N N . SER A 1 101 ? 31.262 -24.187 -61.671 1.00 44.34 101 SER A N 1
ATOM 775 C CA . SER A 1 101 ? 32.593 -23.586 -61.595 1.00 44.34 101 SER A CA 1
ATOM 776 C C . SER A 1 101 ? 32.684 -22.097 -61.948 1.00 44.34 101 SER A C 1
ATOM 778 O O . SER A 1 101 ? 32.730 -21.752 -63.123 1.00 44.34 101 SER A O 1
ATOM 780 N N . ALA A 1 102 ? 32.840 -21.247 -60.935 1.00 39.00 102 ALA A N 1
ATOM 781 C CA . ALA A 1 102 ? 33.740 -20.096 -60.991 1.00 39.00 102 ALA A CA 1
ATOM 782 C C . ALA A 1 102 ? 33.863 -19.492 -59.590 1.00 39.00 102 ALA A C 1
ATOM 784 O O . ALA A 1 102 ? 33.119 -18.594 -59.206 1.00 39.00 102 ALA A O 1
ATOM 785 N N . SER A 1 103 ? 34.854 -19.965 -58.837 1.00 44.09 103 SER A N 1
ATOM 786 C CA . SER A 1 103 ? 35.606 -19.043 -57.991 1.00 44.09 103 SER A CA 1
ATOM 787 C C . SER A 1 103 ? 36.216 -17.975 -58.902 1.00 44.09 103 SER A C 1
ATOM 789 O O . SER A 1 103 ? 36.940 -18.326 -59.834 1.00 44.09 103 SER A O 1
ATOM 791 N N . PRO A 1 104 ? 36.023 -16.689 -58.599 1.00 48.06 104 PRO A N 1
ATOM 792 C CA . PRO A 1 104 ? 37.143 -15.775 -58.660 1.00 48.06 104 PRO A CA 1
ATOM 793 C C . PRO A 1 104 ? 37.427 -15.342 -57.232 1.00 48.06 104 PRO A C 1
ATOM 795 O O . PRO A 1 104 ? 36.757 -14.492 -56.657 1.00 48.06 104 PRO A O 1
ATOM 798 N N . SER A 1 105 ? 38.437 -15.989 -56.662 1.00 46.59 105 SER A N 1
ATOM 799 C CA . SER A 1 105 ? 39.226 -15.429 -55.577 1.00 46.59 105 SER A CA 1
ATOM 800 C C . SER A 1 105 ? 39.750 -14.059 -56.036 1.00 46.59 105 SER A C 1
ATOM 802 O O . SER A 1 105 ? 40.515 -14.030 -57.004 1.00 46.59 105 SER A O 1
ATOM 804 N N . PRO A 1 106 ? 39.382 -12.922 -55.418 1.00 46.59 106 PRO A N 1
ATOM 805 C CA . PRO A 1 106 ? 40.219 -11.745 -55.511 1.00 46.59 106 PRO A CA 1
ATOM 806 C C . PRO A 1 106 ? 41.372 -11.965 -54.532 1.00 46.59 106 PRO A C 1
ATOM 808 O O . PRO A 1 106 ? 41.201 -11.947 -53.313 1.00 46.59 106 PRO A O 1
ATOM 811 N N . ALA A 1 107 ? 42.549 -12.234 -55.086 1.00 44.34 107 ALA A N 1
ATOM 812 C CA . ALA A 1 107 ? 43.798 -12.199 -54.348 1.00 44.34 107 ALA A CA 1
ATOM 813 C C . ALA A 1 107 ? 43.874 -10.911 -53.500 1.00 44.34 107 ALA A C 1
ATOM 815 O O . ALA A 1 107 ? 43.710 -9.824 -54.061 1.00 44.34 107 ALA A O 1
ATOM 816 N N . PRO A 1 108 ? 44.158 -10.968 -52.186 1.00 46.03 108 PRO A N 1
ATOM 817 C CA . PRO A 1 108 ? 44.705 -9.806 -51.514 1.00 46.03 108 PRO A CA 1
ATOM 818 C C . PRO A 1 108 ? 46.141 -9.630 -52.018 1.00 46.03 108 PRO A C 1
ATOM 820 O O . PRO A 1 108 ? 47.034 -10.426 -51.726 1.00 46.03 108 PRO A O 1
ATOM 823 N N . SER A 1 109 ? 46.335 -8.596 -52.832 1.00 39.16 109 SER A N 1
ATOM 824 C CA . SER A 1 109 ? 47.636 -8.063 -53.221 1.00 39.16 109 SER A CA 1
ATOM 825 C C . SER A 1 109 ? 48.532 -7.889 -51.992 1.00 39.16 109 SER A C 1
ATOM 827 O O . SER A 1 109 ? 48.174 -7.187 -51.045 1.00 39.16 109 SER A O 1
ATOM 829 N N . ALA A 1 110 ? 49.698 -8.530 -52.011 1.00 41.59 110 ALA A N 1
ATOM 830 C CA . ALA A 1 110 ? 50.737 -8.350 -51.012 1.00 41.59 110 ALA A CA 1
ATOM 831 C C . ALA A 1 110 ? 51.455 -6.999 -51.196 1.00 41.59 110 ALA A C 1
ATOM 833 O O . ALA A 1 110 ? 51.993 -6.745 -52.268 1.00 41.59 110 ALA A O 1
ATOM 834 N N . SER A 1 111 ? 51.510 -6.187 -50.134 1.00 37.19 111 SER A N 1
ATOM 835 C CA . SER A 1 111 ? 52.560 -5.186 -49.832 1.00 37.19 111 SER A CA 1
ATOM 836 C C . SER A 1 111 ? 52.239 -4.565 -48.457 1.00 37.19 111 SER A C 1
ATOM 838 O O . SER A 1 111 ? 51.230 -3.882 -48.325 1.00 37.19 111 SER A O 1
ATOM 840 N N . SER A 1 112 ? 52.838 -5.008 -47.346 1.00 38.28 112 SER A N 1
ATOM 841 C CA . SER A 1 112 ? 54.167 -4.668 -46.788 1.00 38.28 112 SER A CA 1
ATOM 842 C C . SER A 1 112 ? 54.134 -3.514 -45.765 1.00 38.28 112 SER A C 1
ATOM 844 O O . SER A 1 112 ? 53.740 -2.409 -46.123 1.00 38.28 112 SER A O 1
ATOM 846 N N . THR A 1 113 ? 54.698 -3.783 -44.569 1.00 38.22 113 THR A N 1
ATOM 847 C CA . THR A 1 113 ? 55.361 -2.823 -43.639 1.00 38.22 113 THR A CA 1
ATOM 848 C C . THR A 1 113 ? 54.425 -2.044 -42.683 1.00 38.22 113 THR A C 1
ATOM 850 O O . THR A 1 113 ? 53.429 -1.499 -43.122 1.00 38.22 113 THR A O 1
ATOM 853 N N . SER A 1 114 ? 54.621 -1.917 -41.360 1.00 41.84 114 SER A N 1
ATOM 854 C CA . SER A 1 114 ? 55.714 -2.244 -40.425 1.00 41.84 114 SER A CA 1
ATOM 855 C C . SER A 1 114 ? 55.149 -2.492 -39.017 1.00 41.84 114 SER A C 1
ATOM 857 O O . SER A 1 114 ? 54.218 -1.808 -38.597 1.00 41.84 114 SER A O 1
ATOM 859 N N . LYS A 1 115 ? 55.773 -3.397 -38.251 1.00 43.84 115 LYS A N 1
ATOM 860 C CA . LYS A 1 115 ? 55.714 -3.388 -36.780 1.00 43.84 115 LYS A CA 1
ATOM 861 C C . LYS A 1 115 ? 56.444 -2.142 -36.281 1.00 43.84 115 LYS A C 1
ATOM 863 O O . LYS A 1 115 ? 57.539 -1.873 -36.768 1.00 43.84 115 LYS A O 1
ATOM 868 N N . ASN A 1 116 ? 55.885 -1.451 -35.294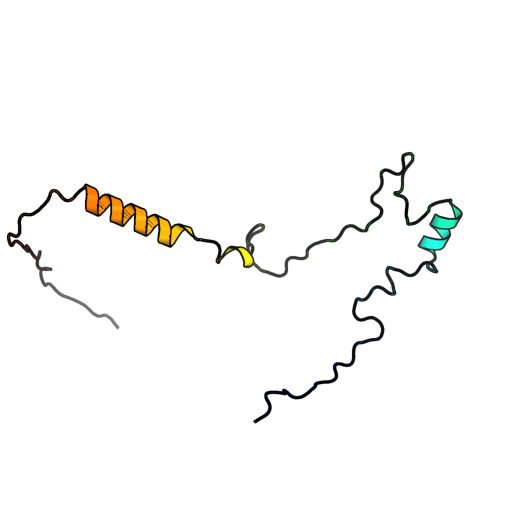 1.00 48.66 116 ASN A N 1
ATOM 869 C CA . ASN A 1 116 ? 56.675 -0.640 -34.380 1.00 48.66 116 ASN A CA 1
ATOM 870 C C . ASN A 1 116 ? 56.307 -1.022 -32.945 1.00 48.66 116 ASN A C 1
ATOM 872 O O . ASN A 1 116 ? 55.152 -1.333 -32.658 1.00 48.66 116 ASN A O 1
ATOM 876 N N . VAL A 1 117 ? 57.373 -1.095 -32.154 1.00 46.81 117 VAL A N 1
ATOM 877 C CA . VAL A 1 117 ? 57.516 -1.563 -30.771 1.00 46.81 117 VAL A CA 1
ATOM 878 C C . VAL A 1 117 ? 56.587 -0.844 -29.804 1.00 46.81 117 VAL A C 1
ATOM 880 O O . VAL A 1 117 ? 56.402 0.380 -29.983 1.00 46.81 117 VAL A O 1
#

Radius of gyration: 34.56 Å; chains: 1; bounding box: 73×56×84 Å

Sequence (117 aa):
MGLGGRREKQKLREDPRNRQWADDTNKFGFKMLASQGWNPEVGLGAAKQGNVNNIKSSYKFDTMGIGADLKKKDDWSGGLEFGNILAKLNKKNTPAATPASASPSPAPSASSTSKNV